Protein AF-A0AA39XQP2-F1 (afdb_monomer)

InterPro domains:
  IPR032477 Glycoside hydrolase 64 [PF16483] (4-164)
  IPR032477 Glycoside hydrolase 64 [PS52006] (1-166)
  IPR037398 Glucan endo-1,3-beta-glucosidase [PTHR38165] (6-166)
  IPR042517 Beta-1,3-glucanase, N-terminal, subdomain 2 [G3DSA:3.30.920.50] (9-116)

pLDDT: mean 94.61, std 7.5, range [45.94, 98.75]

Foldseek 3Di:
DDDPCPCPCFALCVVLLVLLLVVQQVPWQWEDLAPVDIWTWHRDPQWIDTPNDTFHRDTSVCLQQQDDHRSPDPPDPVSVSRSLQVSQCQQQVCSNVDRYTPPQVWPVRGPPDPRHNVQLVVVLVQDPNSADQRGDNQQGTDHVGDGRHPDDDDPDDDDDDDDDDDD

Structure (mmCIF, N/CA/C/O backbone):
data_AF-A0AA39XQP2-F1
#
_entry.id   AF-A0AA39XQP2-F1
#
loop_
_atom_site.group_PDB
_atom_site.id
_atom_site.type_symbol
_atom_site.label_atom_id
_atom_site.label_alt_id
_atom_site.label_comp_id
_atom_site.label_asym_id
_atom_site.label_entity_id
_atom_site.label_seq_id
_atom_site.pdbx_PDB_ins_code
_atom_site.Cartn_x
_atom_site.Cartn_y
_atom_site.Cartn_z
_atom_site.occupancy
_atom_site.B_iso_or_equiv
_atom_site.auth_seq_id
_atom_site.auth_comp_id
_atom_site.auth_asym_id
_atom_site.auth_atom_id
_atom_site.pdbx_PDB_model_num
ATOM 1 N N . MET A 1 1 ? -13.398 13.492 -20.273 1.00 45.94 1 MET A N 1
ATOM 2 C CA . MET A 1 1 ? -13.977 12.221 -20.762 1.00 45.94 1 MET A CA 1
ATOM 3 C C . MET A 1 1 ? -14.996 11.741 -19.740 1.00 45.94 1 MET A C 1
ATOM 5 O O . MET A 1 1 ? -14.652 11.686 -18.567 1.00 45.94 1 MET A O 1
ATOM 9 N N . SER A 1 2 ? -16.238 11.472 -20.149 1.00 56.19 2 SER A N 1
ATOM 10 C CA . SER A 1 2 ? -17.236 10.844 -19.271 1.00 56.19 2 SER A CA 1
ATOM 11 C C . SER A 1 2 ? -16.958 9.341 -19.210 1.00 56.19 2 SER A C 1
ATOM 13 O O . SER A 1 2 ? -16.749 8.725 -20.255 1.00 56.19 2 SER A O 1
ATOM 15 N N . SER A 1 3 ? -16.899 8.759 -18.011 1.00 74.00 3 SER A N 1
ATOM 16 C CA . SER A 1 3 ? -16.741 7.309 -17.844 1.00 74.00 3 SER A CA 1
ATOM 17 C C . SER A 1 3 ? -17.993 6.589 -18.351 1.00 74.00 3 SER A C 1
ATOM 19 O O . SER A 1 3 ? -19.103 6.966 -17.982 1.00 74.00 3 SER A O 1
ATOM 21 N N . LEU A 1 4 ? -17.818 5.543 -19.165 1.00 77.19 4 LEU A N 1
ATOM 22 C CA . LEU A 1 4 ? -18.917 4.714 -19.684 1.00 77.19 4 LEU A CA 1
ATOM 23 C C . LEU A 1 4 ? -19.673 3.977 -18.562 1.00 77.19 4 LEU A C 1
ATOM 25 O O . LEU A 1 4 ? -20.878 3.763 -18.667 1.00 77.19 4 LEU A O 1
ATOM 29 N N . HIS A 1 5 ? -18.987 3.641 -17.462 1.00 82.44 5 HIS A N 1
ATOM 30 C CA . HIS A 1 5 ? -19.563 2.939 -16.311 1.00 82.44 5 HIS A CA 1
ATOM 31 C C . HIS A 1 5 ? -19.025 3.513 -14.989 1.00 82.44 5 HIS A C 1
ATOM 33 O O . HIS A 1 5 ? -18.200 2.884 -14.321 1.00 82.44 5 HIS A O 1
ATOM 39 N N . PRO A 1 6 ? -19.491 4.698 -14.557 1.00 77.94 6 PRO A N 1
ATOM 40 C CA . PRO A 1 6 ? -18.913 5.418 -13.418 1.00 77.94 6 PRO A CA 1
ATOM 41 C C . PRO A 1 6 ? -19.057 4.687 -12.073 1.00 77.94 6 PRO A C 1
ATOM 43 O O . PRO A 1 6 ? -18.389 5.050 -11.110 1.00 77.94 6 PRO A O 1
ATOM 46 N N . LYS A 1 7 ? -19.920 3.666 -11.997 1.00 86.19 7 LYS A N 1
ATOM 47 C CA . LYS A 1 7 ? -20.208 2.901 -10.777 1.00 86.19 7 LYS A CA 1
ATOM 48 C C . LYS A 1 7 ? -19.664 1.470 -10.780 1.00 86.19 7 LYS A C 1
ATOM 50 O O . LYS A 1 7 ? -19.833 0.792 -9.776 1.00 86.19 7 LYS A O 1
ATOM 55 N N . LEU A 1 8 ? -19.013 1.015 -11.859 1.00 87.44 8 LEU A N 1
ATOM 56 C CA . LEU A 1 8 ? -18.611 -0.393 -12.025 1.00 87.44 8 LEU A CA 1
ATOM 57 C C . LEU A 1 8 ? -17.817 -0.941 -10.827 1.00 87.44 8 LEU A C 1
ATOM 59 O O . LEU A 1 8 ? -18.014 -2.083 -10.431 1.00 87.44 8 LEU A O 1
ATOM 63 N N . PHE A 1 9 ? -16.960 -0.109 -10.233 1.00 92.50 9 PHE A N 1
ATOM 64 C CA . PHE A 1 9 ? -16.105 -0.486 -9.108 1.00 92.50 9 PHE A CA 1
ATOM 65 C C . PHE A 1 9 ? -16.441 0.237 -7.801 1.00 92.50 9 PHE A C 1
ATOM 67 O O . PHE A 1 9 ? -15.617 0.228 -6.894 1.00 92.50 9 PHE A O 1
ATOM 74 N N . ALA A 1 10 ? -17.603 0.891 -7.686 1.00 92.88 10 ALA A N 1
ATOM 75 C CA . ALA A 1 10 ? -17.906 1.746 -6.533 1.00 92.88 10 ALA A CA 1
ATOM 76 C C . ALA A 1 10 ? -17.756 1.005 -5.188 1.00 92.88 10 ALA A C 1
ATOM 78 O O . ALA A 1 10 ? -17.115 1.521 -4.273 1.00 92.88 10 ALA A O 1
ATOM 79 N N . GLU A 1 11 ? -18.245 -0.233 -5.124 1.00 95.62 11 GLU A N 1
ATOM 80 C CA . GLU A 1 11 ? -18.318 -1.055 -3.904 1.00 95.62 11 GLU A CA 1
ATOM 81 C C . GLU A 1 11 ? -17.373 -2.274 -3.946 1.00 95.62 11 GLU A C 1
ATOM 83 O O . GLU A 1 11 ? -17.438 -3.168 -3.105 1.00 95.62 11 GLU A O 1
ATOM 88 N N . TYR A 1 12 ? -16.480 -2.337 -4.942 1.00 98.12 12 TYR A N 1
ATOM 89 C CA . TYR A 1 12 ? -15.634 -3.506 -5.209 1.00 98.12 12 TYR A CA 1
ATOM 90 C C . TYR A 1 12 ? -14.773 -3.935 -4.005 1.00 98.12 12 TYR A C 1
ATOM 92 O O . TYR A 1 12 ? -14.627 -5.128 -3.740 1.00 98.12 12 TYR A O 1
ATOM 100 N N . TYR A 1 13 ? -14.230 -2.977 -3.248 1.00 98.56 13 TYR A N 1
ATOM 101 C CA . TYR A 1 13 ? -13.391 -3.237 -2.076 1.00 98.56 13 TYR A CA 1
ATOM 102 C C . TYR A 1 13 ? -14.153 -3.308 -0.746 1.00 98.56 13 TYR A C 1
ATOM 104 O O . TYR A 1 13 ? -13.547 -3.661 0.266 1.00 98.56 13 TYR A O 1
ATOM 112 N N . ASP A 1 14 ? -15.452 -3.009 -0.706 1.00 98.31 14 ASP A N 1
ATOM 113 C CA . ASP A 1 14 ? -16.166 -2.731 0.548 1.00 98.31 14 ASP A CA 1
ATOM 114 C C . ASP A 1 14 ? -16.137 -3.916 1.520 1.00 98.31 14 ASP A C 1
ATOM 116 O O . ASP A 1 14 ? -15.856 -3.755 2.712 1.00 98.31 14 ASP A O 1
ATOM 120 N N . GLN A 1 15 ? -16.356 -5.136 1.019 1.00 98.25 15 GLN A N 1
ATOM 121 C CA . GLN A 1 15 ? -16.277 -6.343 1.846 1.00 98.25 15 GLN A CA 1
ATOM 122 C C . GLN A 1 15 ? -14.861 -6.587 2.384 1.00 98.25 15 GLN A C 1
ATOM 124 O O . GLN A 1 15 ? -14.702 -6.958 3.548 1.00 98.25 15 GLN A O 1
ATOM 129 N N . TYR A 1 16 ? -13.834 -6.361 1.561 1.00 98.75 16 TYR A N 1
ATOM 130 C CA . TYR A 1 16 ? -12.436 -6.510 1.968 1.00 98.75 16 TYR A CA 1
ATOM 131 C C . TYR A 1 16 ? -12.069 -5.485 3.049 1.00 98.75 16 TYR A C 1
ATOM 133 O O . TYR A 1 16 ? -11.558 -5.855 4.104 1.00 98.75 16 TYR A O 1
ATOM 141 N N . VAL A 1 17 ? -12.412 -4.211 2.837 1.00 98.75 17 VAL A N 1
ATOM 142 C CA . VAL A 1 17 ? -12.188 -3.120 3.799 1.00 98.75 17 VAL A CA 1
ATOM 143 C C . VAL A 1 17 ? -12.908 -3.394 5.116 1.00 98.75 17 VAL A C 1
ATOM 145 O O . VAL A 1 17 ? -12.321 -3.226 6.182 1.00 98.75 17 VAL A O 1
ATOM 148 N N . ASN A 1 18 ? -14.154 -3.870 5.079 1.00 98.69 18 ASN A N 1
ATOM 149 C CA . ASN A 1 18 ? -14.886 -4.207 6.298 1.00 98.69 18 ASN A CA 1
ATOM 150 C C . ASN A 1 18 ? -14.200 -5.312 7.109 1.00 98.69 18 ASN A C 1
ATOM 152 O O . ASN A 1 18 ? -14.067 -5.161 8.324 1.00 98.69 18 ASN A O 1
ATOM 156 N N . LYS A 1 19 ? -13.704 -6.369 6.454 1.00 98.69 19 LYS A N 1
ATOM 157 C CA . LYS A 1 19 ? -12.937 -7.432 7.122 1.00 98.69 19 LYS A CA 1
ATOM 158 C C . LYS A 1 19 ? -11.615 -6.915 7.690 1.00 98.69 19 LYS A C 1
ATOM 160 O O . LYS A 1 19 ? -11.280 -7.244 8.821 1.00 98.69 19 LYS A O 1
ATOM 165 N N . VAL A 1 20 ? -10.900 -6.062 6.953 1.00 98.69 20 VAL A N 1
ATOM 166 C CA . VAL A 1 20 ? -9.666 -5.412 7.432 1.00 98.69 20 VAL A CA 1
ATOM 167 C C . VAL A 1 20 ? -9.947 -4.596 8.694 1.00 98.69 20 VAL A C 1
ATOM 169 O O . VAL A 1 20 ? -9.229 -4.713 9.685 1.00 98.69 20 VAL A O 1
ATOM 172 N N . TRP A 1 21 ? -11.033 -3.819 8.701 1.00 98.56 21 TRP A N 1
ATOM 173 C CA . TRP A 1 21 ? -11.430 -3.041 9.874 1.00 98.56 21 TRP A CA 1
ATOM 174 C C . TRP A 1 21 ? -11.837 -3.910 11.062 1.00 98.56 21 TRP A C 1
ATOM 176 O O . TRP A 1 21 ? -11.609 -3.516 12.199 1.00 98.56 21 TRP A O 1
ATOM 186 N N . GLN A 1 22 ? -12.472 -5.059 10.829 1.00 98.50 22 GLN A N 1
ATOM 187 C CA . GLN A 1 22 ? -12.824 -6.011 11.888 1.00 98.50 22 GLN A CA 1
ATOM 188 C C . GLN A 1 22 ? -11.586 -6.703 12.462 1.00 98.50 22 GLN A C 1
ATOM 190 O O . GLN A 1 22 ? -11.464 -6.816 13.679 1.00 98.50 22 GLN A O 1
ATOM 195 N N . LYS A 1 23 ? -10.649 -7.122 11.606 1.00 98.56 23 LYS A N 1
ATOM 196 C CA . LYS A 1 23 ? -9.374 -7.722 12.011 1.00 98.56 23 LYS A CA 1
ATOM 197 C C . LYS A 1 23 ? -8.631 -6.794 12.973 1.00 98.56 23 LYS A C 1
ATOM 199 O O . LYS A 1 23 ? -8.402 -7.146 14.126 1.00 98.56 23 LYS A O 1
ATOM 204 N N . TYR A 1 24 ? -8.395 -5.553 12.552 1.00 98.56 24 TYR A N 1
ATOM 205 C CA . TYR A 1 24 ? -7.598 -4.603 13.331 1.00 98.56 24 TYR A CA 1
ATOM 206 C C . TYR A 1 24 ? -8.335 -3.918 14.494 1.00 98.56 24 TYR A C 1
ATOM 208 O O . TYR A 1 24 ? -7.743 -3.093 15.186 1.00 98.56 24 TYR A O 1
ATOM 216 N N . GLN A 1 25 ? -9.603 -4.263 14.750 1.00 98.06 25 GLN A N 1
ATOM 217 C CA . GLN A 1 25 ? -10.235 -4.003 16.055 1.00 98.06 25 GLN A CA 1
ATOM 218 C C . GLN A 1 25 ? -9.704 -4.953 17.132 1.00 98.06 25 GLN A C 1
ATOM 220 O O . GLN A 1 25 ? -9.622 -4.577 18.295 1.00 98.06 25 GLN A O 1
ATOM 225 N N . ASN A 1 26 ? -9.354 -6.181 16.743 1.00 96.69 26 ASN A N 1
ATOM 226 C CA . ASN A 1 26 ? -9.016 -7.259 17.669 1.00 96.69 26 ASN A CA 1
ATOM 227 C C . ASN A 1 26 ? -7.505 -7.491 17.789 1.00 96.69 26 ASN A C 1
ATOM 229 O O . ASN A 1 26 ? -7.051 -8.054 18.780 1.00 96.69 26 ASN A O 1
ATOM 233 N N . GLU A 1 27 ? -6.717 -7.044 16.811 1.00 97.19 27 GLU A N 1
ATOM 234 C CA . GLU A 1 27 ? -5.260 -7.179 16.827 1.00 97.19 27 GLU A CA 1
ATOM 235 C C . GLU A 1 27 ? -4.549 -5.945 16.243 1.00 97.19 27 GLU A C 1
ATOM 237 O O . GLU A 1 27 ? -5.148 -5.195 15.469 1.00 97.19 27 GLU A O 1
ATOM 242 N N . PRO A 1 28 ? -3.284 -5.680 16.622 1.00 97.94 28 PRO A N 1
ATOM 243 C CA . PRO A 1 28 ? -2.511 -4.582 16.049 1.00 97.94 28 PRO A CA 1
ATOM 244 C C . PRO A 1 28 ? -2.129 -4.823 14.586 1.00 97.94 28 PRO A C 1
ATOM 246 O O . PRO A 1 28 ? -1.655 -5.896 14.227 1.00 97.94 28 PRO A O 1
ATOM 249 N N . LEU A 1 29 ? -2.189 -3.763 13.783 1.00 98.75 29 LEU A N 1
ATOM 250 C CA . LEU A 1 29 ? -1.424 -3.626 12.544 1.00 98.75 29 LEU A CA 1
ATOM 251 C C . LEU A 1 29 ? -0.038 -3.054 12.866 1.00 98.75 29 LEU A C 1
ATOM 253 O O . LEU A 1 29 ? 0.070 -1.963 13.422 1.00 98.75 29 LEU A O 1
ATOM 257 N N . LEU A 1 30 ? 1.032 -3.746 12.498 1.00 98.62 30 LEU A N 1
ATOM 258 C CA . LEU A 1 30 ? 2.393 -3.225 12.568 1.00 98.62 30 LEU A CA 1
ATOM 259 C C . LEU A 1 30 ? 2.693 -2.413 11.307 1.00 98.62 30 LEU A C 1
ATOM 261 O O . LEU A 1 30 ? 2.621 -2.920 10.193 1.00 98.62 30 LEU A O 1
ATOM 265 N N . VAL A 1 31 ? 3.025 -1.138 11.479 1.00 98.56 31 VAL A N 1
ATOM 266 C CA . VAL A 1 31 ? 3.335 -0.214 10.384 1.00 98.56 31 VAL A CA 1
ATOM 267 C C . VAL A 1 31 ? 4.811 0.135 10.458 1.00 98.56 31 VAL A C 1
ATOM 269 O O . VAL A 1 31 ? 5.235 0.965 11.268 1.00 98.56 31 VAL A O 1
ATOM 272 N N . LYS A 1 32 ? 5.609 -0.536 9.634 1.00 98.00 32 LYS A N 1
ATOM 273 C CA . LYS A 1 32 ? 7.062 -0.412 9.617 1.00 98.00 32 LYS A CA 1
ATOM 274 C C . LYS A 1 32 ? 7.477 0.704 8.668 1.00 98.00 32 LYS A C 1
ATOM 276 O O . LYS A 1 32 ? 7.551 0.518 7.459 1.00 98.00 32 LYS A O 1
ATOM 281 N N . ILE A 1 33 ? 7.730 1.878 9.240 1.00 96.12 33 ILE A N 1
ATOM 282 C CA . ILE A 1 33 ? 8.072 3.093 8.492 1.00 96.12 33 ILE A CA 1
ATOM 283 C C . ILE A 1 33 ? 9.491 3.002 7.923 1.00 96.12 33 ILE A C 1
ATOM 285 O O . ILE A 1 33 ? 9.743 3.394 6.789 1.00 96.12 33 ILE A O 1
ATOM 289 N N . ASN A 1 34 ? 10.433 2.511 8.728 1.00 94.38 34 ASN A N 1
ATOM 290 C CA . ASN A 1 34 ? 11.848 2.378 8.381 1.00 94.38 34 ASN A CA 1
ATOM 291 C C . ASN A 1 34 ? 12.505 1.307 9.292 1.00 94.38 34 ASN A C 1
ATOM 293 O O . ASN A 1 34 ? 11.826 0.786 10.184 1.00 94.38 34 ASN A O 1
ATOM 297 N N . PRO A 1 35 ? 13.800 0.960 9.119 1.00 94.62 35 PRO A N 1
ATOM 298 C CA . PRO A 1 35 ? 14.459 -0.072 9.931 1.00 94.62 35 PRO A CA 1
ATOM 299 C C . PRO A 1 35 ? 14.386 0.144 11.451 1.00 94.62 35 PRO A C 1
ATOM 301 O O . PRO A 1 35 ? 14.382 -0.830 12.199 1.00 94.62 35 PRO A O 1
ATOM 304 N N . SER A 1 36 ? 14.305 1.397 11.900 1.00 95.81 36 SER A N 1
ATOM 305 C CA . SER A 1 36 ? 14.348 1.786 13.314 1.00 95.81 36 SER A CA 1
ATOM 306 C C . SER A 1 36 ? 12.985 2.202 13.873 1.00 95.81 36 SER A C 1
ATOM 308 O O . SER A 1 36 ? 12.870 2.491 15.062 1.00 95.81 36 SER A O 1
ATOM 310 N N . THR A 1 37 ? 11.943 2.282 13.043 1.00 96.69 37 THR A N 1
ATOM 311 C CA . THR A 1 37 ? 10.636 2.819 13.441 1.00 96.69 37 THR A CA 1
ATOM 312 C C . THR A 1 37 ? 9.512 1.904 12.984 1.00 96.69 37 THR A C 1
ATOM 314 O O . THR A 1 37 ? 9.242 1.758 11.792 1.00 96.69 37 THR A O 1
ATOM 317 N N . THR A 1 38 ? 8.811 1.334 13.962 1.00 98.19 38 THR A N 1
ATOM 318 C CA . THR A 1 38 ? 7.558 0.600 13.769 1.00 98.19 38 THR A CA 1
ATOM 319 C C . THR A 1 38 ? 6.483 1.221 14.648 1.00 98.19 38 THR A C 1
ATOM 321 O O . THR A 1 38 ? 6.692 1.436 15.840 1.00 98.19 38 THR A O 1
ATOM 324 N N . LEU A 1 39 ? 5.330 1.508 14.056 1.00 98.38 39 LEU A N 1
ATOM 325 C CA . LEU A 1 39 ? 4.149 2.013 14.743 1.00 98.38 39 LEU A CA 1
ATOM 326 C C . LEU A 1 39 ? 3.129 0.886 14.880 1.00 98.38 39 LEU A C 1
ATOM 328 O O . LEU A 1 39 ? 3.108 -0.041 14.073 1.00 98.38 39 LEU A O 1
ATOM 332 N N . LYS A 1 40 ? 2.252 0.989 15.876 1.00 98.38 40 LYS A N 1
ATOM 333 C CA . LYS A 1 40 ? 1.094 0.103 16.006 1.00 98.38 40 LYS A CA 1
ATOM 334 C C . LYS A 1 40 ? -0.166 0.832 15.566 1.00 98.38 40 LYS A C 1
ATOM 336 O O . LYS A 1 40 ? -0.357 2.005 15.892 1.00 98.38 40 LYS A O 1
ATOM 341 N N . GLY A 1 41 ? -0.994 0.119 14.819 1.00 98.31 41 GLY A N 1
ATOM 342 C CA . GLY A 1 41 ? -2.287 0.542 14.327 1.00 98.31 41 GLY A CA 1
ATOM 343 C C . GLY A 1 41 ? -3.406 -0.267 14.958 1.00 98.31 41 GLY A C 1
ATOM 344 O O . GLY A 1 41 ? -3.298 -1.485 15.033 1.00 98.31 41 GLY A O 1
ATOM 345 N N . HIS A 1 42 ? -4.483 0.391 15.368 1.00 98.38 42 HIS A N 1
ATOM 346 C CA . HIS A 1 42 ? -5.687 -0.275 15.864 1.00 98.38 42 HIS A CA 1
ATOM 347 C C . HIS A 1 42 ? -6.930 0.456 15.382 1.00 98.38 42 HIS A C 1
ATOM 349 O O . HIS A 1 42 ? -6.930 1.681 15.258 1.00 98.38 42 HIS A O 1
ATOM 355 N N . VAL A 1 43 ? -7.997 -0.286 15.121 1.00 98.69 43 VAL A N 1
ATOM 356 C CA . VAL A 1 43 ? -9.301 0.294 14.822 1.00 98.69 43 VAL A CA 1
ATOM 357 C C . VAL A 1 43 ? -10.062 0.496 16.123 1.00 98.69 43 VAL A C 1
ATOM 359 O O . VAL A 1 43 ? -10.349 -0.453 16.841 1.00 98.69 43 VAL A O 1
ATOM 362 N N . GLU A 1 44 ? -10.434 1.741 16.394 1.00 97.94 44 GLU A N 1
ATOM 363 C CA . GLU A 1 44 ? -11.225 2.133 17.558 1.00 97.94 44 GLU A CA 1
ATOM 364 C C . GLU A 1 44 ? -12.304 3.118 17.105 1.00 97.94 44 GLU A C 1
ATOM 366 O O . GLU A 1 44 ? -12.024 4.034 16.332 1.00 97.94 44 GLU A O 1
ATOM 371 N N . ASN A 1 45 ? -13.548 2.934 17.559 1.00 96.62 45 ASN A N 1
ATOM 372 C CA . ASN A 1 45 ? -14.686 3.786 17.183 1.00 96.62 45 ASN A CA 1
ATOM 373 C C . ASN A 1 45 ? -14.836 3.967 15.656 1.00 96.62 45 ASN A C 1
ATOM 375 O O . ASN A 1 45 ? -15.168 5.042 15.164 1.00 96.62 45 ASN A O 1
ATOM 379 N N . GLY A 1 46 ? -14.552 2.907 14.889 1.00 96.56 46 GLY A N 1
ATOM 380 C CA . GLY A 1 46 ? -14.685 2.890 13.429 1.00 96.56 46 GLY A CA 1
ATOM 381 C C . GLY A 1 46 ? -13.536 3.538 12.644 1.00 96.56 46 GLY A C 1
ATOM 382 O O . GLY A 1 46 ? -13.559 3.486 11.413 1.00 96.56 46 GLY A O 1
ATOM 383 N N . VAL A 1 47 ? -12.512 4.084 13.308 1.00 98.25 47 VAL A N 1
ATOM 384 C CA . VAL A 1 47 ? -11.337 4.694 12.660 1.00 98.25 47 VAL A CA 1
ATOM 385 C C . VAL A 1 47 ? -10.061 3.923 12.982 1.00 98.25 47 VAL A C 1
ATOM 387 O O . VAL A 1 47 ? -9.866 3.476 14.107 1.00 98.25 47 VAL A O 1
ATOM 390 N N . LEU A 1 48 ? -9.180 3.771 11.994 1.00 98.69 48 LEU A N 1
ATOM 391 C CA . LEU A 1 48 ? -7.851 3.194 12.181 1.00 98.69 48 LEU A CA 1
ATOM 392 C C . LEU A 1 48 ? -6.914 4.278 12.727 1.00 98.69 48 LEU A C 1
ATOM 394 O O . LEU A 1 48 ? -6.693 5.294 12.068 1.00 98.69 48 LEU A O 1
ATOM 398 N N . LYS A 1 49 ? -6.375 4.074 13.928 1.00 98.56 49 LYS A N 1
ATOM 399 C CA . LYS A 1 49 ? -5.445 4.985 14.603 1.00 98.56 49 LYS A CA 1
ATOM 400 C C . LYS A 1 49 ? -4.029 4.437 14.514 1.00 98.56 49 LYS A C 1
ATOM 402 O O . LYS A 1 49 ? -3.807 3.313 14.951 1.00 98.56 49 LYS A O 1
ATOM 407 N N . ILE A 1 50 ? -3.081 5.207 13.978 1.00 98.38 50 ILE A N 1
ATOM 408 C CA . ILE A 1 50 ? -1.671 4.804 13.825 1.00 98.38 50 ILE A CA 1
ATOM 409 C C . ILE A 1 50 ? -0.777 5.978 14.217 1.00 98.38 50 ILE A C 1
ATOM 411 O O . ILE A 1 50 ? -0.788 7.009 13.554 1.00 98.38 50 ILE A O 1
ATOM 415 N N . GLY A 1 51 ? 0.026 5.827 15.274 1.00 94.94 51 GLY A N 1
ATOM 416 C CA . GLY A 1 51 ? 1.041 6.824 15.647 1.00 94.94 51 GLY A CA 1
ATOM 417 C C . GLY A 1 51 ? 0.506 8.256 15.809 1.00 94.94 51 GLY A C 1
ATOM 418 O O . GLY A 1 51 ? 1.159 9.189 15.359 1.00 94.94 51 GLY A O 1
ATOM 419 N N . GLY A 1 52 ? -0.687 8.416 16.394 1.00 94.81 52 GLY A N 1
ATOM 420 C CA . GLY A 1 52 ? -1.358 9.712 16.583 1.00 94.81 52 GLY A CA 1
ATOM 421 C C . GLY A 1 52 ? -2.228 10.174 15.406 1.00 94.81 52 GLY A C 1
ATOM 422 O O . GLY A 1 52 ? -3.058 11.060 15.580 1.00 94.81 52 GLY A O 1
ATOM 423 N N . GLU A 1 53 ? -2.107 9.540 14.239 1.00 97.44 53 GLU A N 1
ATOM 424 C CA . GLU A 1 53 ? -2.917 9.823 13.053 1.00 97.44 53 GLU A CA 1
ATOM 425 C C . GLU A 1 53 ? -4.187 8.972 13.013 1.00 97.44 53 GLU A C 1
ATOM 427 O O . GLU A 1 53 ? -4.229 7.866 13.558 1.00 97.44 53 GLU A O 1
ATOM 432 N N . THR A 1 54 ? -5.215 9.463 12.315 1.00 97.38 54 THR A N 1
ATOM 433 C CA . THR A 1 54 ? -6.475 8.734 12.114 1.00 97.38 54 THR A CA 1
ATOM 434 C C . THR A 1 54 ? -6.805 8.552 10.634 1.00 97.38 54 THR A C 1
ATOM 436 O O . THR A 1 54 ? -6.579 9.433 9.799 1.00 97.38 54 THR A O 1
ATOM 439 N N . PHE A 1 55 ? -7.351 7.385 10.304 1.00 98.31 55 PHE A N 1
ATOM 440 C CA . PHE A 1 55 ? -7.743 7.000 8.955 1.00 98.31 55 PHE A CA 1
ATOM 441 C C . PHE A 1 55 ? -9.162 6.429 8.994 1.00 98.31 55 PHE A C 1
ATOM 443 O O . PHE A 1 55 ? -9.432 5.422 9.653 1.00 98.31 55 PHE A O 1
ATOM 450 N N . GLY A 1 56 ? -10.087 7.087 8.294 1.00 98.25 56 GLY A N 1
ATOM 451 C CA . GLY A 1 56 ? -11.420 6.537 8.046 1.00 98.25 56 GLY A CA 1
ATOM 452 C C . GLY A 1 56 ? -11.370 5.319 7.117 1.00 98.25 56 GLY A C 1
ATOM 453 O O . GLY A 1 56 ? -10.358 5.078 6.455 1.00 98.25 56 GLY A O 1
ATOM 454 N N . LYS A 1 57 ? -12.472 4.564 7.042 1.00 98.12 57 LYS A N 1
ATOM 455 C CA . LYS A 1 57 ? -12.625 3.482 6.056 1.00 98.12 57 LYS A CA 1
ATOM 456 C C . LYS A 1 57 ? -12.496 4.040 4.630 1.00 98.12 57 LYS A C 1
ATOM 458 O O . LYS A 1 57 ? -13.272 4.931 4.283 1.00 98.12 57 LYS A O 1
ATOM 463 N N . PRO A 1 58 ? -11.558 3.552 3.800 1.00 98.38 58 PRO A N 1
ATOM 464 C CA . PRO A 1 58 ? -11.472 3.956 2.409 1.00 98.38 58 PRO A CA 1
ATOM 465 C C . PRO A 1 58 ? -12.584 3.290 1.596 1.00 98.38 58 PRO A C 1
ATOM 467 O O . PRO A 1 58 ? -12.895 2.117 1.788 1.00 98.38 58 PRO A O 1
ATOM 470 N N . SER A 1 59 ? -13.145 4.035 0.650 1.00 97.94 59 SER A N 1
ATOM 471 C CA . SER A 1 59 ? -13.943 3.474 -0.443 1.00 97.94 59 SER A CA 1
ATOM 472 C C . SER A 1 59 ? -13.043 2.849 -1.513 1.00 97.94 59 SER A C 1
ATOM 474 O O . SER A 1 59 ? -11.846 3.149 -1.584 1.00 97.94 59 SER A O 1
ATOM 476 N N . SER A 1 60 ? -13.631 2.068 -2.423 1.00 97.88 60 SER A N 1
ATOM 477 C CA . SER A 1 60 ? -12.930 1.563 -3.614 1.00 97.88 60 SER A CA 1
ATOM 478 C C . SER A 1 60 ? -12.252 2.685 -4.408 1.00 97.88 60 SER A C 1
ATOM 480 O O . SER A 1 60 ? -11.107 2.543 -4.828 1.00 97.88 60 SER A O 1
ATOM 482 N N . LYS A 1 61 ? -12.913 3.845 -4.545 1.00 96.50 61 LYS A N 1
ATOM 483 C CA . LYS A 1 61 ? -12.333 5.021 -5.209 1.00 96.50 61 LYS A CA 1
ATOM 484 C C . LYS A 1 61 ? -11.059 5.499 -4.509 1.00 96.50 61 LYS A C 1
ATOM 486 O O . LYS A 1 61 ? -10.076 5.767 -5.191 1.00 96.50 61 LYS A O 1
ATOM 491 N N . ASN A 1 62 ? -11.064 5.588 -3.177 1.00 97.94 62 ASN A N 1
ATOM 492 C CA . ASN A 1 62 ? -9.883 6.027 -2.427 1.00 97.94 62 ASN A CA 1
ATOM 493 C C . ASN A 1 62 ? -8.718 5.037 -2.593 1.00 97.94 62 ASN A C 1
ATOM 495 O O . ASN A 1 62 ? -7.569 5.452 -2.702 1.00 97.94 62 ASN A O 1
ATOM 499 N N . ILE A 1 63 ? -9.001 3.730 -2.637 1.00 98.38 63 ILE A N 1
ATOM 500 C CA . ILE A 1 63 ? -7.969 2.699 -2.841 1.00 98.38 63 ILE A CA 1
ATOM 501 C C . ILE A 1 63 ? -7.355 2.790 -4.239 1.00 98.38 63 ILE A C 1
ATOM 503 O O . ILE A 1 63 ? -6.143 2.632 -4.368 1.00 98.38 63 ILE A O 1
ATOM 507 N N . PHE A 1 64 ? -8.152 3.061 -5.272 1.00 97.00 64 PHE A N 1
ATOM 508 C CA . PHE A 1 64 ? -7.625 3.192 -6.630 1.00 97.00 64 PHE A CA 1
ATOM 509 C C . PHE A 1 64 ? -6.911 4.525 -6.883 1.00 97.00 64 PHE A C 1
ATOM 511 O O . PHE A 1 64 ? -5.925 4.539 -7.610 1.00 97.00 64 PHE A O 1
ATOM 518 N N . ASP A 1 65 ? -7.387 5.640 -6.317 1.00 95.44 65 ASP A N 1
ATOM 519 C CA . ASP A 1 65 ? -6.788 6.959 -6.579 1.00 95.44 65 ASP A CA 1
ATOM 520 C C . ASP A 1 65 ? -5.661 7.360 -5.621 1.00 95.44 65 ASP A C 1
ATOM 522 O O . ASP A 1 65 ? -4.887 8.257 -5.946 1.00 95.44 65 ASP A O 1
ATOM 526 N N . ASN A 1 66 ? -5.577 6.717 -4.452 1.00 97.25 66 ASN A N 1
ATOM 527 C CA . ASN A 1 66 ? -4.569 6.939 -3.413 1.00 97.25 66 ASN A CA 1
ATOM 528 C C . ASN A 1 66 ? -4.376 8.396 -2.963 1.00 97.25 66 ASN A C 1
ATOM 530 O O . ASN A 1 66 ? -3.339 8.728 -2.399 1.00 97.25 66 ASN A O 1
ATOM 534 N N . ASN A 1 67 ? -5.366 9.265 -3.173 1.00 95.50 67 ASN A N 1
ATOM 535 C CA . ASN A 1 67 ? -5.213 10.701 -2.917 1.00 95.50 67 ASN A CA 1
ATOM 536 C C . ASN A 1 67 ? -6.472 11.355 -2.327 1.00 95.50 67 ASN A C 1
ATOM 538 O O . ASN A 1 67 ? -6.473 12.537 -1.985 1.00 95.50 67 ASN A O 1
ATOM 542 N N . THR A 1 68 ? -7.574 10.614 -2.202 1.00 95.75 68 THR A N 1
ATOM 543 C CA . THR A 1 68 ? -8.820 11.142 -1.632 1.00 95.75 68 THR A CA 1
ATOM 544 C C . THR A 1 68 ? -9.242 10.416 -0.357 1.00 95.75 68 THR A C 1
ATOM 546 O O . THR A 1 68 ? -8.739 9.343 -0.015 1.00 95.75 68 THR A O 1
ATOM 549 N N . GLY A 1 69 ? -10.182 11.019 0.376 1.00 96.38 69 GLY A N 1
ATOM 550 C CA . GLY A 1 69 ? -10.710 10.456 1.617 1.00 96.38 69 GLY A CA 1
ATOM 551 C C . GLY A 1 69 ? -9.601 10.267 2.661 1.00 96.38 69 GLY A C 1
ATOM 552 O O . GLY A 1 69 ? -8.854 11.212 2.922 1.00 96.38 69 GLY A O 1
ATOM 553 N N . PRO A 1 70 ? -9.445 9.069 3.256 1.00 97.12 70 PRO A N 1
ATOM 554 C CA . PRO A 1 70 ? -8.433 8.838 4.284 1.00 97.12 70 PRO A CA 1
ATOM 555 C C . PRO A 1 70 ? -6.992 8.912 3.759 1.00 97.12 70 PRO A C 1
ATOM 557 O O . PRO A 1 70 ? -6.074 8.954 4.569 1.00 97.12 70 PRO A O 1
ATOM 560 N N . PHE A 1 71 ? -6.767 8.959 2.445 1.00 97.44 71 PHE A N 1
ATOM 561 C CA . PHE A 1 71 ? -5.425 9.066 1.860 1.00 97.44 71 PHE A CA 1
ATOM 562 C C . PHE A 1 71 ? -5.082 10.475 1.378 1.00 97.44 71 PHE A C 1
ATOM 564 O O . PHE A 1 71 ? -4.019 10.692 0.809 1.00 97.44 71 PHE A O 1
ATOM 571 N N . GLN A 1 72 ? -5.950 11.454 1.634 1.00 94.75 72 GLN A N 1
ATOM 572 C CA . GLN A 1 72 ? -5.636 12.839 1.326 1.00 94.75 72 GLN A CA 1
ATOM 573 C C . GLN A 1 72 ? -4.473 13.339 2.195 1.00 94.75 72 GLN A C 1
ATOM 575 O O . GLN A 1 72 ? -4.442 13.137 3.418 1.00 94.75 72 GLN A O 1
ATOM 580 N N . ASN A 1 73 ? -3.530 14.027 1.553 1.00 88.94 73 ASN A N 1
ATOM 581 C CA . ASN A 1 73 ? -2.448 14.716 2.237 1.00 88.94 73 ASN A CA 1
ATOM 582 C C . ASN A 1 73 ? -3.002 15.900 3.047 1.00 88.94 73 ASN A C 1
ATOM 584 O O . ASN A 1 73 ? -3.614 16.812 2.495 1.00 88.94 73 ASN A O 1
ATOM 588 N N . GLN A 1 74 ? -2.765 15.878 4.358 1.00 89.06 74 GLN A N 1
ATOM 589 C CA . GLN A 1 74 ? -3.169 16.926 5.302 1.00 89.06 74 GLN A CA 1
ATOM 590 C C . GLN A 1 74 ? -1.960 17.646 5.934 1.00 89.06 74 GLN A C 1
ATOM 592 O O . GLN A 1 74 ? -2.121 18.401 6.885 1.00 89.06 74 GLN A O 1
ATOM 597 N N . GLY A 1 75 ? -0.744 17.412 5.427 1.00 85.94 75 GLY A N 1
ATOM 598 C CA . GLY A 1 75 ? 0.477 18.119 5.831 1.00 85.94 75 GLY A CA 1
ATOM 599 C C . GLY A 1 75 ? 1.242 17.532 7.023 1.00 85.94 75 GLY A C 1
ATOM 600 O O . GLY A 1 75 ? 2.341 18.000 7.306 1.00 85.94 75 GLY A O 1
ATOM 601 N N . SER A 1 76 ? 0.729 16.501 7.705 1.00 94.88 76 SER A N 1
ATOM 602 C CA . SER A 1 76 ? 1.469 15.810 8.777 1.00 94.88 76 SER A CA 1
ATOM 603 C C . SER A 1 76 ? 2.575 14.905 8.201 1.00 94.88 76 SER A C 1
ATOM 605 O O . SER A 1 76 ? 2.259 14.004 7.415 1.00 94.88 76 SER A O 1
ATOM 607 N N . PRO A 1 77 ? 3.856 15.067 8.601 1.00 95.25 77 PRO A N 1
ATOM 608 C CA . PRO A 1 77 ? 4.944 14.191 8.152 1.00 95.25 77 PRO A CA 1
ATOM 609 C C . PRO A 1 77 ? 4.712 12.717 8.503 1.00 95.25 77 PRO A C 1
ATOM 611 O O . PRO A 1 77 ? 4.981 11.830 7.697 1.00 95.25 77 PRO A O 1
ATOM 614 N N . GLN A 1 78 ? 4.150 12.461 9.686 1.00 95.81 7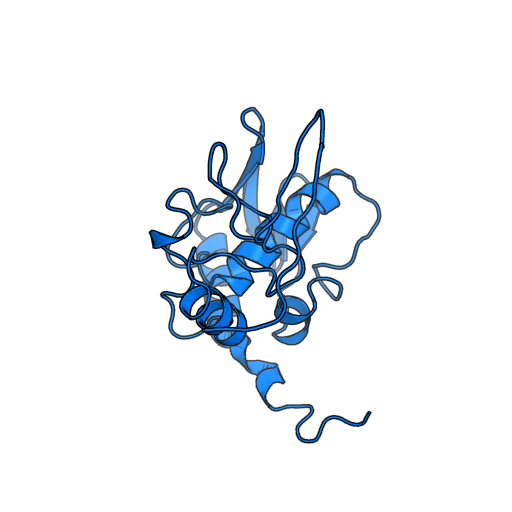8 GLN A N 1
ATOM 615 C CA . GLN A 1 78 ? 3.791 11.122 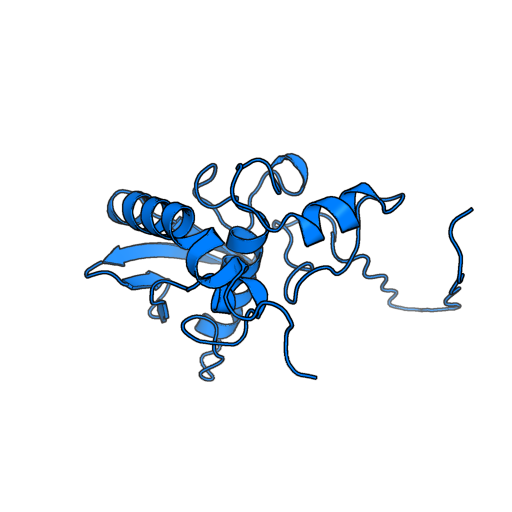10.149 1.00 95.81 78 GLN A CA 1
ATOM 616 C C . GLN A 1 78 ? 2.741 10.497 9.225 1.00 95.81 78 GLN A C 1
ATOM 618 O O . GLN A 1 78 ? 2.891 9.368 8.759 1.00 95.81 78 GLN A O 1
ATOM 623 N N . ARG A 1 79 ? 1.691 11.261 8.906 1.00 96.50 79 ARG A N 1
ATOM 624 C CA . ARG A 1 79 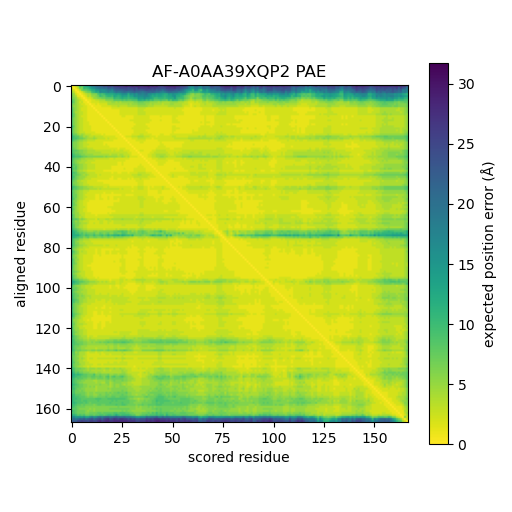? 0.636 10.832 7.987 1.00 96.50 79 ARG A CA 1
ATOM 625 C C . ARG A 1 79 ? 1.191 10.521 6.601 1.00 96.50 79 ARG A C 1
ATOM 627 O O . ARG A 1 79 ? 0.842 9.496 6.020 1.00 96.50 79 ARG A O 1
ATOM 634 N N . LEU A 1 80 ? 2.074 11.382 6.101 1.00 96.06 80 LEU A N 1
ATOM 635 C CA . LEU A 1 80 ? 2.737 11.228 4.807 1.00 96.06 80 LEU A CA 1
ATOM 636 C C . LEU A 1 80 ? 3.636 9.990 4.736 1.00 96.06 80 LEU A C 1
ATOM 638 O O . LEU A 1 80 ? 3.761 9.407 3.665 1.00 96.06 80 LEU A O 1
ATOM 642 N N . ALA A 1 81 ? 4.201 9.551 5.860 1.00 97.00 81 ALA A N 1
ATOM 643 C CA . ALA A 1 81 ? 4.947 8.299 5.935 1.00 97.00 81 ALA A CA 1
ATOM 644 C C . ALA A 1 81 ? 4.037 7.053 5.979 1.00 97.00 81 ALA A C 1
ATOM 646 O O . ALA A 1 81 ? 4.437 5.983 5.529 1.00 97.00 81 ALA A O 1
ATOM 647 N N . ILE A 1 82 ? 2.811 7.171 6.505 1.00 98.19 82 ILE A N 1
ATOM 648 C CA . ILE A 1 82 ? 1.867 6.048 6.658 1.00 98.19 82 ILE A CA 1
ATOM 649 C C . ILE A 1 82 ? 1.027 5.814 5.392 1.00 98.19 82 ILE A C 1
ATOM 651 O O . ILE A 1 82 ? 0.771 4.662 5.036 1.00 98.19 82 ILE A O 1
ATOM 655 N N . ILE A 1 83 ? 0.582 6.882 4.713 1.00 98.12 83 ILE A N 1
ATOM 656 C CA . ILE A 1 83 ? -0.321 6.797 3.547 1.00 98.12 83 ILE A CA 1
ATOM 657 C C . ILE A 1 83 ? 0.193 5.826 2.469 1.00 98.12 83 ILE A C 1
ATOM 659 O O . ILE A 1 83 ? -0.588 4.950 2.082 1.00 98.12 83 ILE A O 1
ATOM 663 N N . PRO A 1 84 ? 1.463 5.905 2.014 1.00 98.12 84 PRO A N 1
ATOM 664 C CA . PRO A 1 84 ? 1.974 5.005 0.981 1.00 98.12 84 PRO A CA 1
ATOM 665 C C . PRO A 1 84 ? 1.853 3.532 1.380 1.00 98.12 84 PRO A C 1
ATOM 667 O O . PRO A 1 84 ? 1.421 2.698 0.586 1.00 98.12 84 PRO A O 1
ATOM 670 N N . LEU A 1 85 ? 2.157 3.221 2.645 1.00 98.50 85 LEU A N 1
ATOM 671 C CA . LEU A 1 85 ? 2.144 1.860 3.179 1.00 98.50 85 LEU A CA 1
ATOM 672 C C . LEU A 1 85 ? 0.735 1.264 3.175 1.00 98.50 85 LEU A C 1
ATOM 674 O O . LEU A 1 85 ? 0.542 0.131 2.732 1.00 98.50 85 LEU A O 1
ATOM 678 N N . LEU A 1 86 ? -0.259 2.035 3.630 1.00 98.62 86 LEU A N 1
ATOM 679 C CA . LEU A 1 86 ? -1.660 1.614 3.601 1.00 98.62 86 LEU A CA 1
ATOM 680 C C . LEU A 1 86 ? -2.153 1.445 2.162 1.00 98.62 86 LEU A C 1
ATOM 682 O O . LEU A 1 86 ? -2.761 0.425 1.839 1.00 98.62 86 LEU A O 1
ATOM 686 N N . CYS A 1 87 ? -1.869 2.414 1.289 1.00 98.62 87 CYS A N 1
ATOM 687 C CA . CYS A 1 87 ? -2.290 2.375 -0.110 1.00 98.62 87 CYS A CA 1
ATOM 688 C C . CYS A 1 87 ? -1.737 1.149 -0.845 1.00 98.62 87 CYS A C 1
ATOM 690 O O . CYS A 1 87 ? -2.496 0.451 -1.524 1.00 98.62 87 CYS A O 1
ATOM 692 N N . ALA A 1 88 ? -0.448 0.847 -0.669 1.00 98.62 88 ALA A N 1
ATOM 693 C CA . ALA A 1 88 ? 0.176 -0.337 -1.247 1.00 98.62 88 ALA A CA 1
ATOM 694 C C . ALA A 1 88 ? -0.441 -1.631 -0.701 1.00 98.62 88 ALA A C 1
ATOM 696 O O . ALA A 1 88 ? -0.757 -2.534 -1.474 1.00 98.62 88 ALA A O 1
ATOM 697 N N . ALA A 1 89 ? -0.686 -1.713 0.608 1.00 98.69 89 ALA A N 1
ATOM 698 C CA . ALA A 1 89 ? -1.264 -2.902 1.228 1.00 98.69 89 ALA A CA 1
ATOM 699 C C . ALA A 1 89 ? -2.728 -3.163 0.812 1.00 98.69 89 ALA A C 1
ATOM 701 O O . ALA A 1 89 ? -3.131 -4.321 0.667 1.00 98.69 89 ALA A O 1
ATOM 702 N N . PHE A 1 90 ? -3.528 -2.115 0.567 1.00 98.75 90 PHE A N 1
ATOM 703 C CA . PHE A 1 90 ? -4.872 -2.263 -0.011 1.00 98.75 90 PHE A CA 1
ATOM 704 C C . PHE A 1 90 ? -4.825 -2.703 -1.475 1.00 98.75 90 PHE A C 1
ATOM 706 O O . PHE A 1 90 ? -5.515 -3.655 -1.844 1.00 98.75 90 PHE A O 1
ATOM 713 N N . ASN A 1 91 ? -4.001 -2.050 -2.301 1.00 98.75 91 ASN A N 1
ATOM 714 C CA . ASN A 1 91 ? -3.877 -2.396 -3.719 1.00 98.75 91 ASN A CA 1
ATOM 715 C C . ASN A 1 91 ? -3.397 -3.840 -3.910 1.00 98.75 91 ASN A C 1
ATOM 717 O O . ASN A 1 91 ? -3.972 -4.579 -4.708 1.00 98.75 91 ASN A O 1
ATOM 721 N N . ARG A 1 92 ? -2.411 -4.264 -3.112 1.00 98.69 92 ARG A N 1
ATOM 722 C CA . ARG A 1 92 ? -1.830 -5.618 -3.130 1.00 98.69 92 ARG A CA 1
ATOM 723 C C . ARG A 1 92 ? -2.617 -6.643 -2.319 1.00 98.69 92 ARG A C 1
ATOM 725 O O . ARG A 1 92 ? -2.236 -7.810 -2.299 1.00 98.69 92 ARG A O 1
ATOM 732 N N . SER A 1 93 ? -3.704 -6.22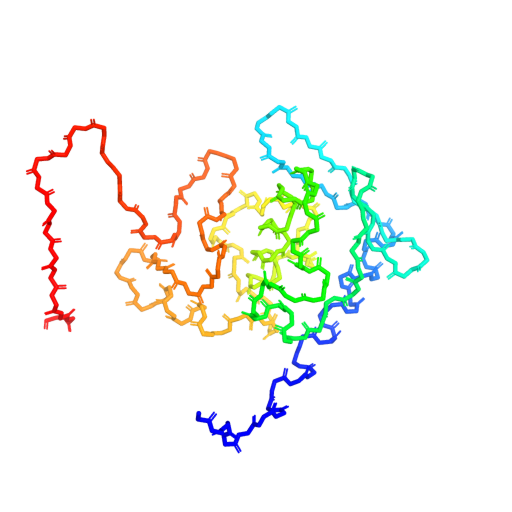0 -1.670 1.00 98.62 93 SER A N 1
ATOM 733 C CA . SER A 1 93 ? -4.602 -7.044 -0.855 1.00 98.62 93 SER A CA 1
ATOM 734 C C . SER A 1 93 ? -3.892 -7.929 0.184 1.00 98.62 93 SER A C 1
ATOM 736 O O . SER A 1 93 ? -4.171 -9.123 0.267 1.00 98.62 93 SER A O 1
ATOM 738 N N . THR A 1 94 ? -2.967 -7.356 0.959 1.00 98.62 94 THR A N 1
ATOM 739 C CA . THR A 1 94 ? -2.145 -8.104 1.937 1.00 98.62 94 THR A CA 1
ATOM 740 C C . THR A 1 94 ? -2.626 -7.982 3.386 1.00 98.62 94 THR A C 1
ATOM 742 O O . THR A 1 94 ? -2.300 -8.810 4.230 1.00 98.62 94 THR A O 1
ATOM 745 N N . LEU A 1 95 ? -3.445 -6.972 3.690 1.00 98.50 95 LEU A N 1
ATOM 746 C CA . LEU A 1 95 ? -3.898 -6.643 5.051 1.00 98.50 95 LEU A CA 1
ATOM 747 C C . LEU A 1 95 ? -4.695 -7.750 5.764 1.00 98.50 95 LEU A C 1
ATOM 749 O O . LEU A 1 95 ? -4.746 -7.741 6.994 1.00 98.50 95 LEU A O 1
ATOM 753 N N . LEU A 1 96 ? -5.344 -8.671 5.044 1.00 98.06 96 LEU A N 1
ATOM 754 C CA . LEU A 1 96 ? -6.029 -9.810 5.674 1.00 98.06 96 LEU A CA 1
ATOM 755 C C . LEU A 1 96 ? -5.097 -10.990 5.948 1.00 98.06 96 LEU A C 1
ATOM 757 O O . LEU A 1 96 ? -5.269 -11.645 6.972 1.00 98.06 96 LEU A O 1
ATOM 761 N N . GLU A 1 97 ? -4.080 -11.194 5.117 1.00 93.88 97 GLU A N 1
ATOM 762 C CA . GLU A 1 97 ? -3.159 -12.331 5.223 1.00 93.88 97 GLU A CA 1
ATOM 763 C C . GLU A 1 97 ? -2.011 -12.058 6.203 1.00 93.88 97 GLU A C 1
ATOM 765 O O . GLU A 1 97 ? -1.553 -12.959 6.895 1.00 93.88 97 GLU A O 1
ATOM 770 N N . ASN A 1 98 ? -1.598 -10.795 6.330 1.00 92.94 98 ASN A N 1
ATOM 771 C CA . ASN A 1 98 ? -0.495 -10.369 7.188 1.00 92.94 98 ASN A CA 1
ATOM 772 C C . ASN A 1 98 ? -0.943 -9.277 8.169 1.00 92.94 98 ASN A C 1
ATOM 774 O O . ASN A 1 98 ? -1.965 -8.627 7.954 1.00 92.94 98 ASN A O 1
ATOM 778 N N . HIS A 1 99 ? -0.212 -9.109 9.276 1.00 96.19 99 HIS A N 1
ATOM 779 C CA . HIS A 1 99 ? -0.431 -8.042 10.267 1.00 96.19 99 HIS A CA 1
ATOM 780 C C . HIS A 1 99 ? 0.681 -6.984 10.260 1.00 96.19 99 HIS A C 1
ATOM 782 O O . HIS A 1 99 ? 0.721 -6.136 11.145 1.00 96.19 99 HIS A O 1
ATOM 788 N N . GLU A 1 100 ? 1.603 -7.033 9.296 1.00 98.19 100 GLU A N 1
ATOM 789 C CA . GLU A 1 100 ? 2.680 -6.056 9.113 1.00 98.19 100 GLU A CA 1
ATOM 790 C C . GLU A 1 100 ? 2.584 -5.438 7.715 1.00 98.19 100 GLU A C 1
ATOM 792 O O . GLU A 1 100 ? 2.343 -6.141 6.730 1.00 98.19 100 GLU A O 1
ATOM 797 N N . ILE A 1 101 ? 2.763 -4.116 7.637 1.00 98.19 101 ILE A N 1
ATOM 798 C CA . ILE A 1 101 ? 2.914 -3.374 6.386 1.00 98.19 101 ILE A CA 1
ATOM 799 C C . ILE A 1 101 ? 4.219 -2.556 6.384 1.00 98.19 101 ILE A C 1
ATOM 801 O O . ILE A 1 101 ? 4.522 -1.906 7.390 1.00 98.19 101 ILE A O 1
ATOM 805 N N . PRO A 1 102 ? 4.967 -2.520 5.264 1.00 98.06 102 PRO A N 1
ATOM 806 C CA . PRO A 1 102 ? 4.782 -3.354 4.072 1.00 98.06 102 PRO A CA 1
ATOM 807 C C . PRO A 1 102 ? 4.879 -4.852 4.389 1.00 98.06 102 PRO A C 1
ATOM 809 O O . PRO A 1 102 ? 5.562 -5.247 5.326 1.00 98.06 102 PRO A O 1
ATOM 812 N N . ASP A 1 103 ? 4.191 -5.670 3.598 1.00 96.94 103 ASP A N 1
ATOM 813 C CA . ASP A 1 103 ? 4.157 -7.124 3.774 1.00 96.94 103 ASP A CA 1
ATOM 814 C C . ASP A 1 103 ? 5.575 -7.729 3.733 1.00 96.94 103 ASP A C 1
ATOM 816 O O . ASP A 1 103 ? 6.252 -7.581 2.712 1.00 96.94 103 ASP A O 1
ATOM 820 N N . PRO A 1 104 ? 6.041 -8.428 4.782 1.00 95.56 104 PRO A N 1
ATOM 821 C CA . PRO A 1 104 ? 7.428 -8.882 4.881 1.00 95.56 104 PRO A CA 1
ATOM 822 C C . PRO A 1 104 ? 7.820 -9.925 3.822 1.00 95.56 104 PRO A C 1
ATOM 824 O O . PRO A 1 104 ? 9.001 -10.033 3.485 1.00 95.56 104 PRO A O 1
ATOM 827 N N . ASN A 1 105 ? 6.860 -10.662 3.256 1.00 94.81 105 ASN A N 1
ATOM 828 C CA . ASN A 1 105 ? 7.108 -11.647 2.200 1.00 94.81 105 ASN A CA 1
ATOM 829 C C . ASN A 1 105 ? 7.165 -11.011 0.802 1.00 94.81 105 ASN A C 1
ATOM 831 O O . ASN A 1 105 ? 7.548 -11.670 -0.175 1.00 94.81 105 ASN A O 1
ATOM 835 N N . GLY A 1 106 ? 6.824 -9.724 0.699 1.00 94.81 106 GLY A N 1
ATOM 836 C CA . GLY A 1 106 ? 6.918 -8.951 -0.528 1.00 94.81 106 GLY A CA 1
ATOM 837 C C . GLY A 1 106 ? 6.073 -9.549 -1.662 1.00 94.81 106 GLY A C 1
ATOM 838 O O . GLY A 1 106 ? 4.974 -10.046 -1.413 1.00 94.81 106 GLY A O 1
ATOM 839 N N . PRO A 1 107 ? 6.575 -9.553 -2.913 1.00 94.62 107 PRO A N 1
ATOM 840 C CA . PRO A 1 107 ? 5.808 -9.982 -4.090 1.00 94.62 107 PRO A CA 1
ATOM 841 C C . PRO A 1 107 ? 5.215 -11.387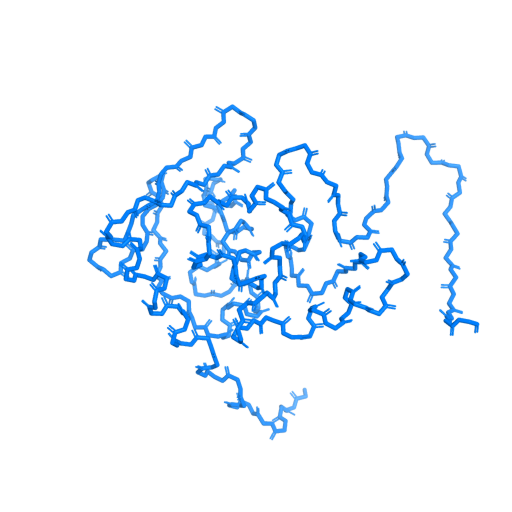 -4.010 1.00 94.62 107 PRO A C 1
ATOM 843 O O . PRO A 1 107 ? 4.250 -11.681 -4.708 1.00 94.62 107 PRO A O 1
ATOM 846 N N . LYS A 1 108 ? 5.766 -12.256 -3.152 1.00 94.19 108 LYS A N 1
ATOM 847 C CA . LYS A 1 108 ? 5.242 -13.609 -2.954 1.00 94.19 108 LYS A CA 1
ATOM 848 C C . LYS A 1 108 ? 3.814 -13.615 -2.425 1.00 94.19 108 LYS A C 1
ATOM 850 O O . LYS A 1 108 ? 3.129 -14.594 -2.690 1.00 94.19 108 LYS A O 1
ATOM 855 N N . ASP A 1 109 ? 3.380 -12.574 -1.715 1.00 96.19 109 ASP A N 1
ATOM 856 C CA . ASP A 1 109 ? 2.055 -12.497 -1.086 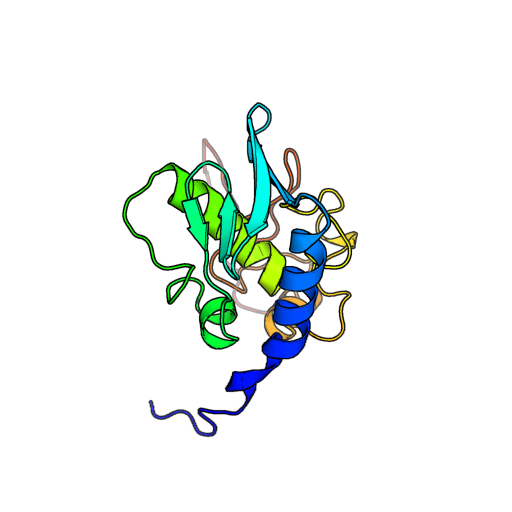1.00 96.19 109 ASP A CA 1
ATOM 857 C C . ASP A 1 109 ? 1.102 -11.501 -1.759 1.00 96.19 109 ASP A C 1
ATOM 859 O O . ASP A 1 109 ? -0.084 -11.451 -1.429 1.00 96.19 109 ASP A O 1
ATOM 863 N N . TYR A 1 110 ? 1.572 -10.756 -2.761 1.00 97.50 110 TYR A N 1
ATOM 864 C CA . TYR A 1 110 ? 0.752 -9.748 -3.427 1.00 97.50 110 TYR A CA 1
ATOM 865 C C . TYR A 1 110 ? -0.348 -10.383 -4.286 1.00 97.50 110 TYR A C 1
ATOM 867 O O . TYR A 1 110 ? -0.146 -11.384 -4.973 1.00 97.50 110 TYR A O 1
ATOM 875 N N . TYR A 1 111 ? -1.525 -9.754 -4.279 1.00 98.06 111 TYR A N 1
ATOM 876 C CA . TYR A 1 111 ? -2.654 -10.059 -5.164 1.00 98.06 111 TYR A CA 1
ATOM 877 C C . TYR A 1 111 ? -3.209 -11.497 -5.059 1.00 98.06 111 TYR A C 1
ATOM 879 O O . TYR A 1 111 ? -3.768 -12.034 -6.030 1.00 98.06 111 TYR A O 1
ATOM 887 N N . LYS A 1 112 ? -3.049 -12.131 -3.888 1.00 97.50 112 LYS A N 1
ATOM 888 C CA . LYS A 1 112 ? -3.563 -13.480 -3.588 1.00 97.50 112 LYS A CA 1
ATOM 889 C C . LYS A 1 112 ? -5.040 -13.506 -3.201 1.00 97.50 112 LYS A C 1
ATOM 891 O O . LYS A 1 112 ? -5.725 -14.481 -3.502 1.00 97.50 112 LYS A O 1
ATOM 896 N N . HIS A 1 113 ? -5.538 -12.453 -2.556 1.00 98.25 113 HIS A N 1
ATOM 897 C CA . HIS A 1 113 ? -6.947 -12.362 -2.185 1.00 98.25 113 HIS A CA 1
ATOM 898 C C . HIS A 1 113 ? -7.828 -12.128 -3.430 1.00 98.25 113 HIS A C 1
ATOM 900 O O . HIS A 1 113 ? -7.424 -11.449 -4.374 1.00 98.25 113 HIS A O 1
ATOM 906 N N . GLY A 1 114 ? -9.053 -12.673 -3.438 1.00 97.44 114 GLY A N 1
ATOM 907 C CA . GLY A 1 114 ? -9.960 -12.583 -4.596 1.00 97.44 114 GLY A CA 1
ATOM 908 C C 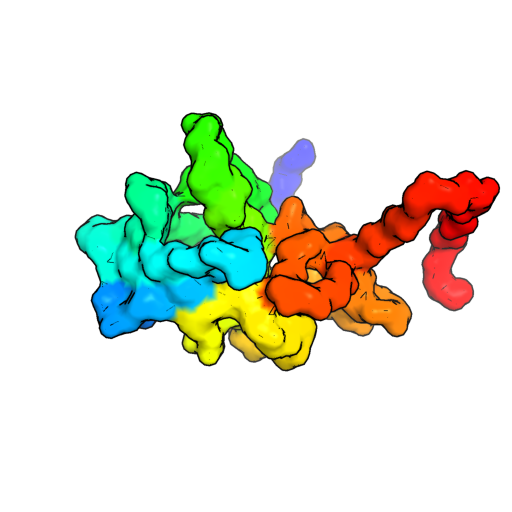. GLY A 1 114 ? -10.381 -11.149 -4.949 1.00 97.44 114 GLY A C 1
ATOM 909 O O . GLY A 1 114 ? -10.512 -10.805 -6.123 1.00 97.44 114 GLY A O 1
ATOM 910 N N . VAL A 1 115 ? -10.529 -10.300 -3.928 1.00 98.19 115 VAL A N 1
ATOM 911 C CA . VAL A 1 115 ? -10.662 -8.842 -4.070 1.00 98.19 115 VAL A CA 1
ATOM 912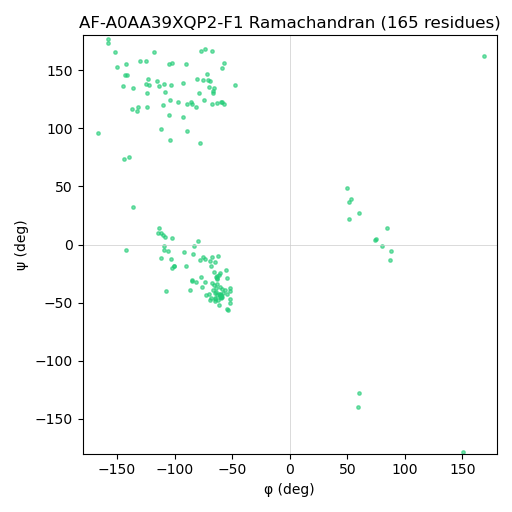 C C . VAL A 1 115 ? -9.276 -8.216 -3.967 1.00 98.19 115 VAL A C 1
ATOM 914 O O . VAL A 1 115 ? -8.678 -8.225 -2.891 1.00 98.19 115 VAL A O 1
ATOM 917 N N . THR A 1 116 ? -8.778 -7.702 -5.089 1.00 98.62 116 THR A N 1
ATOM 918 C CA . THR A 1 116 ? -7.455 -7.076 -5.223 1.00 98.62 116 THR A CA 1
ATOM 919 C C . THR A 1 116 ? -7.404 -6.133 -6.432 1.00 98.62 116 THR A C 1
ATOM 921 O O . THR A 1 116 ? -8.352 -6.103 -7.225 1.00 98.62 116 THR A O 1
ATOM 924 N N . ASN A 1 117 ? -6.316 -5.380 -6.618 1.00 98.44 117 ASN A N 1
ATOM 925 C CA . ASN A 1 117 ? -6.130 -4.570 -7.820 1.00 98.44 117 ASN A CA 1
ATOM 926 C C . ASN A 1 117 ? -5.679 -5.484 -8.972 1.00 98.44 117 ASN A C 1
ATOM 928 O O . ASN A 1 117 ? -4.488 -5.689 -9.209 1.00 98.44 117 ASN A O 1
ATOM 932 N N . HIS A 1 118 ? -6.650 -6.068 -9.681 1.00 97.94 118 HIS A N 1
ATOM 933 C CA . HIS A 1 118 ? -6.371 -6.992 -10.786 1.00 97.94 118 HIS A CA 1
ATOM 934 C C . HIS A 1 118 ? -5.652 -6.324 -11.957 1.00 97.94 118 HIS A C 1
ATOM 936 O O . HIS A 1 118 ? -4.887 -6.996 -12.640 1.00 97.94 118 HIS A O 1
ATOM 942 N N . TYR A 1 119 ? -5.834 -5.016 -12.168 1.00 97.25 119 TYR A N 1
ATOM 943 C CA . TYR A 1 119 ? -5.058 -4.284 -13.170 1.00 97.25 119 TYR A CA 1
ATOM 944 C C . TYR A 1 119 ? -3.564 -4.337 -12.833 1.00 97.25 119 TYR A C 1
ATOM 946 O O . TYR A 1 119 ? -2.773 -4.791 -13.657 1.00 97.25 119 TYR A O 1
ATOM 954 N N . ALA A 1 120 ? -3.189 -3.980 -11.601 1.00 97.94 120 ALA A N 1
ATOM 955 C CA . ALA A 1 120 ? -1.797 -4.043 -11.161 1.00 97.94 120 ALA A CA 1
ATOM 956 C C . ALA A 1 120 ? -1.241 -5.471 -11.222 1.00 97.94 120 ALA A C 1
ATOM 958 O O . ALA A 1 120 ? -0.169 -5.693 -11.783 1.00 97.94 120 ALA A O 1
ATOM 959 N N . LYS A 1 121 ? -2.012 -6.460 -10.749 1.00 97.94 121 LYS A N 1
ATOM 960 C CA . LYS A 1 121 ? -1.659 -7.884 -10.858 1.00 97.94 121 LYS A CA 1
ATOM 961 C C . LYS A 1 121 ? -1.310 -8.292 -12.293 1.00 97.94 121 LYS A C 1
ATOM 963 O O . LYS A 1 121 ? -0.314 -8.979 -12.505 1.00 97.94 121 LYS A O 1
ATOM 968 N N . ILE A 1 122 ? -2.134 -7.896 -13.265 1.00 97.31 122 ILE A N 1
ATOM 969 C CA . ILE A 1 122 ? -1.929 -8.231 -14.679 1.00 97.31 122 ILE A CA 1
ATOM 970 C C . ILE A 1 122 ? -0.696 -7.512 -15.224 1.00 97.31 122 ILE A C 1
ATOM 972 O O . ILE A 1 122 ? 0.132 -8.168 -15.846 1.00 97.31 122 ILE A O 1
ATOM 976 N N . VAL A 1 123 ? -0.537 -6.211 -14.954 1.00 95.19 123 VAL A N 1
ATOM 977 C CA . VAL A 1 123 ? 0.639 -5.441 -15.392 1.00 95.19 123 VAL A CA 1
ATOM 978 C C . VAL A 1 123 ? 1.924 -6.135 -14.942 1.00 95.19 123 VAL A C 1
ATOM 980 O O . VAL A 1 123 ? 2.714 -6.535 -15.796 1.00 95.19 123 VAL A O 1
ATOM 983 N N . HIS A 1 124 ? 2.084 -6.396 -13.642 1.00 96.38 124 HIS A N 1
ATOM 984 C CA . HIS A 1 124 ? 3.255 -7.113 -13.122 1.00 96.38 124 HIS A CA 1
ATOM 985 C C . HIS A 1 124 ? 3.398 -8.526 -13.699 1.00 96.38 124 HIS A C 1
ATOM 987 O O . HIS A 1 124 ? 4.505 -8.979 -13.951 1.00 96.38 124 HIS A O 1
ATOM 993 N N . GLY A 1 125 ? 2.295 -9.241 -13.937 1.00 95.50 125 GLY A N 1
ATOM 994 C CA . GLY A 1 125 ? 2.334 -10.578 -14.537 1.00 95.50 125 GLY A CA 1
ATOM 995 C C . GLY A 1 125 ? 2.768 -10.599 -16.007 1.00 95.50 125 GLY A C 1
ATOM 996 O O . GLY A 1 125 ? 3.140 -11.657 -16.512 1.00 95.50 125 GLY A O 1
ATOM 997 N N . THR A 1 126 ? 2.708 -9.458 -16.698 1.00 93.00 126 THR A N 1
ATOM 998 C CA . THR A 1 126 ? 3.067 -9.335 -18.121 1.00 93.00 126 THR A CA 1
ATOM 999 C C . THR A 1 126 ? 4.458 -8.757 -18.363 1.00 93.00 126 THR A C 1
ATOM 1001 O O . THR A 1 126 ? 4.998 -8.933 -19.456 1.00 93.00 126 THR A O 1
ATOM 1004 N N . THR A 1 127 ? 5.061 -8.090 -17.378 1.00 90.62 127 THR A N 1
ATOM 1005 C CA . THR A 1 127 ? 6.425 -7.570 -17.502 1.00 90.62 127 THR A CA 1
ATOM 1006 C C . THR A 1 127 ? 7.457 -8.671 -17.263 1.00 90.62 127 THR A C 1
ATOM 1008 O O . THR A 1 127 ? 7.282 -9.557 -16.428 1.00 90.62 127 THR A O 1
ATOM 1011 N N . SER A 1 128 ? 8.561 -8.641 -18.016 1.00 89.12 128 SER A N 1
ATOM 1012 C CA . SER A 1 128 ? 9.562 -9.720 -18.016 1.00 89.12 128 SER A CA 1
ATOM 1013 C C . SER A 1 128 ? 10.265 -9.923 -16.673 1.00 89.12 128 SER A C 1
ATOM 1015 O O . SER A 1 128 ? 10.741 -11.019 -16.389 1.00 89.12 128 SER A O 1
ATOM 1017 N N . ASP A 1 129 ? 10.365 -8.873 -15.863 1.00 90.12 129 ASP A N 1
ATOM 1018 C CA . ASP A 1 129 ? 11.000 -8.889 -14.545 1.00 90.12 129 ASP A CA 1
ATOM 1019 C C . ASP A 1 129 ? 9.990 -8.785 -13.390 1.00 90.12 129 ASP A C 1
ATOM 1021 O O . ASP A 1 129 ? 10.393 -8.686 -12.229 1.00 90.12 129 ASP A O 1
ATOM 1025 N N . GLY A 1 130 ? 8.688 -8.823 -13.696 1.00 92.50 130 GLY A N 1
ATOM 1026 C CA . GLY A 1 130 ? 7.613 -8.702 -12.716 1.00 92.50 130 GLY A CA 1
ATOM 1027 C C . GLY A 1 130 ? 7.402 -7.288 -12.168 1.00 92.50 130 GLY A C 1
ATOM 1028 O O . GLY A 1 130 ? 6.586 -7.104 -11.264 1.00 92.50 130 GLY A O 1
ATOM 1029 N N . LYS A 1 131 ? 8.134 -6.283 -12.663 1.00 94.12 131 LYS A N 1
ATOM 1030 C CA . LYS A 1 131 ? 8.083 -4.909 -12.152 1.00 94.12 131 LYS A CA 1
ATOM 1031 C C . LYS A 1 131 ? 7.259 -3.997 -13.045 1.00 94.12 131 LYS A C 1
ATOM 1033 O O . LYS A 1 131 ? 7.101 -4.253 -14.233 1.00 94.12 131 LYS A O 1
ATOM 1038 N N . GLY A 1 132 ? 6.743 -2.918 -12.479 1.00 92.50 132 GLY A N 1
ATOM 1039 C CA . GLY A 1 132 ? 5.991 -1.903 -13.203 1.00 92.50 132 GLY A CA 1
ATOM 1040 C C . GLY A 1 132 ? 5.301 -0.945 -12.245 1.00 92.50 132 GLY A C 1
ATOM 1041 O O . GLY A 1 132 ? 5.149 -1.248 -11.068 1.00 92.50 132 GLY A O 1
ATOM 1042 N N . TYR A 1 133 ? 4.890 0.213 -12.752 1.00 96.31 133 TYR A N 1
ATOM 1043 C CA . TYR A 1 133 ? 4.233 1.239 -11.948 1.00 96.31 133 TYR A CA 1
ATOM 1044 C C . TYR A 1 133 ? 2.731 1.241 -12.244 1.00 96.31 133 TYR A C 1
ATOM 1046 O O . TYR A 1 133 ? 2.276 1.907 -13.177 1.00 96.31 133 TYR A O 1
ATOM 1054 N N . ALA A 1 134 ? 1.954 0.458 -11.492 1.00 96.75 134 ALA A N 1
ATOM 1055 C CA . ALA A 1 134 ? 0.529 0.269 -11.767 1.00 9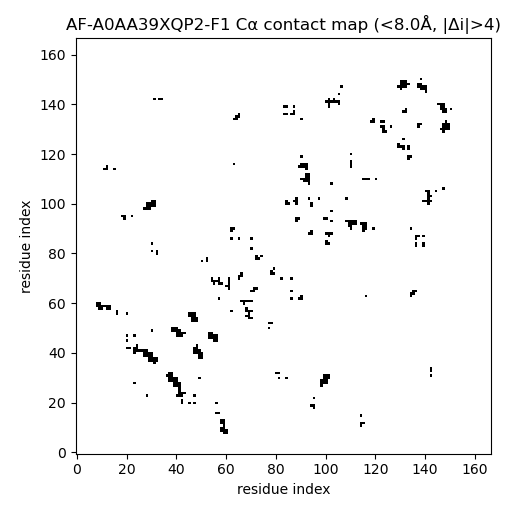6.75 134 ALA A CA 1
ATOM 1056 C C . ALA A 1 134 ? -0.411 1.048 -10.828 1.00 96.75 134 ALA A C 1
ATOM 1058 O O . ALA A 1 134 ? -1.603 1.167 -11.120 1.00 96.75 134 ALA A O 1
ATOM 1059 N N . PHE A 1 135 ? 0.104 1.593 -9.724 1.00 97.88 135 PHE A N 1
ATOM 1060 C CA . PHE A 1 135 ? -0.608 2.496 -8.812 1.00 97.88 135 PHE A CA 1
ATOM 1061 C C . PHE A 1 135 ? 0.375 3.446 -8.106 1.00 97.88 135 PHE A C 1
ATOM 1063 O O . PHE A 1 135 ? 1.578 3.216 -8.124 1.00 97.88 135 PHE A O 1
ATOM 1070 N N . ALA A 1 136 ? -0.124 4.516 -7.476 1.00 96.88 136 ALA A N 1
ATOM 1071 C CA . ALA A 1 136 ? 0.673 5.670 -7.025 1.00 96.88 136 ALA A CA 1
ATOM 1072 C C . ALA A 1 136 ? 1.762 5.388 -5.970 1.00 96.88 136 ALA A C 1
ATOM 1074 O O . ALA A 1 136 ? 2.536 6.283 -5.655 1.00 96.88 136 ALA A O 1
ATOM 1075 N N . TYR A 1 137 ? 1.782 4.191 -5.386 1.00 97.56 137 TYR A N 1
ATOM 1076 C CA . TYR A 1 137 ? 2.715 3.807 -4.325 1.00 97.56 137 TYR A CA 1
ATOM 1077 C C . TYR A 1 137 ? 3.287 2.399 -4.558 1.00 97.56 137 TYR A C 1
ATOM 1079 O O . TYR A 1 137 ? 3.514 1.638 -3.615 1.00 97.56 137 TYR A O 1
ATOM 1087 N N . ASP A 1 138 ? 3.460 2.011 -5.826 1.00 97.06 138 ASP A N 1
ATOM 1088 C CA . ASP A 1 138 ? 4.013 0.702 -6.211 1.00 97.06 138 ASP A CA 1
ATOM 1089 C C . ASP A 1 138 ? 5.512 0.555 -5.882 1.00 97.06 138 ASP A C 1
ATOM 1091 O O . ASP A 1 138 ? 6.069 -0.542 -5.832 1.00 97.06 138 ASP A O 1
ATOM 1095 N N . ASP A 1 139 ? 6.167 1.672 -5.590 1.00 96.06 139 ASP A N 1
ATOM 1096 C CA . ASP A 1 139 ? 7.535 1.778 -5.088 1.00 96.06 139 ASP A CA 1
ATOM 1097 C C . ASP A 1 139 ? 7.670 1.404 -3.605 1.00 96.06 139 ASP A C 1
ATOM 1099 O O . ASP A 1 139 ? 8.782 1.202 -3.118 1.00 96.06 139 ASP A O 1
ATOM 1103 N N . VAL A 1 140 ? 6.561 1.241 -2.874 1.00 97.50 140 VAL A N 1
ATOM 1104 C CA . VAL A 1 140 ? 6.604 0.724 -1.502 1.00 97.50 140 VAL A CA 1
ATOM 1105 C C . VAL A 1 140 ? 7.138 -0.701 -1.517 1.00 97.50 140 VAL A C 1
ATOM 1107 O O . VAL A 1 140 ? 6.540 -1.602 -2.107 1.00 97.50 140 VAL A O 1
ATOM 1110 N N . THR A 1 141 ? 8.224 -0.945 -0.794 1.00 94.62 141 THR A N 1
ATOM 1111 C CA . THR A 1 141 ? 8.791 -2.284 -0.620 1.00 94.62 141 THR A CA 1
ATOM 1112 C C . THR A 1 141 ? 9.041 -2.594 0.844 1.00 94.62 141 THR A C 1
ATOM 1114 O O . THR A 1 141 ? 9.232 -1.673 1.640 1.00 94.62 141 THR A O 1
ATOM 1117 N N . PRO A 1 142 ? 9.115 -3.880 1.221 1.00 94.75 142 PRO A N 1
ATOM 1118 C CA . PRO A 1 142 ? 9.548 -4.268 2.559 1.00 94.75 142 PRO A CA 1
ATOM 1119 C C . PRO A 1 142 ? 10.944 -3.717 2.858 1.00 94.75 142 PRO A C 1
ATOM 1121 O O . PRO A 1 142 ? 11.727 -3.455 1.942 1.00 94.75 142 PRO A O 1
ATOM 1124 N N . ILE A 1 143 ? 11.278 -3.562 4.138 1.00 91.88 143 ILE A N 1
ATOM 1125 C CA . ILE A 1 143 ? 12.612 -3.105 4.546 1.00 91.88 143 ILE A CA 1
ATOM 1126 C C . ILE A 1 143 ? 13.674 -4.088 4.036 1.00 91.88 143 ILE A C 1
ATOM 1128 O O . ILE A 1 143 ? 13.622 -5.275 4.347 1.00 91.88 143 ILE A O 1
ATOM 1132 N N . GLY A 1 144 ? 14.631 -3.593 3.244 1.00 89.81 144 GLY A N 1
ATOM 1133 C CA . GLY A 1 144 ? 15.640 -4.427 2.574 1.00 89.81 144 GLY A CA 1
ATOM 1134 C C . GLY A 1 144 ? 15.113 -5.222 1.369 1.00 89.81 144 GLY A C 1
ATOM 1135 O O . GLY A 1 144 ? 15.846 -6.025 0.793 1.00 89.81 144 GLY A O 1
ATOM 1136 N N . GLY A 1 145 ? 13.852 -5.013 0.986 1.00 90.00 145 GLY A N 1
ATOM 1137 C CA . GLY A 1 145 ? 13.223 -5.602 -0.189 1.00 90.00 145 GLY A CA 1
ATOM 1138 C C . GLY A 1 145 ? 13.699 -4.976 -1.500 1.00 90.00 145 GLY A C 1
ATOM 1139 O O . GLY A 1 145 ? 14.363 -3.942 -1.529 1.00 90.00 145 GLY A O 1
ATOM 1140 N N . LYS A 1 146 ? 13.351 -5.631 -2.611 1.00 90.50 146 LYS A N 1
ATOM 1141 C CA . LYS A 1 146 ? 13.658 -5.151 -3.965 1.00 90.50 146 LYS A CA 1
ATOM 1142 C C . LYS A 1 146 ? 12.502 -4.325 -4.515 1.00 90.50 146 LYS A C 1
ATOM 1144 O O . LYS A 1 146 ? 11.355 -4.754 -4.387 1.00 90.50 146 LYS A O 1
ATOM 1149 N N . ASP A 1 147 ? 12.830 -3.229 -5.199 1.00 92.56 147 ASP A N 1
ATOM 1150 C CA . ASP A 1 147 ? 11.873 -2.402 -5.948 1.00 92.56 147 ASP A CA 1
ATOM 1151 C C . ASP A 1 147 ? 10.946 -3.242 -6.841 1.00 92.56 147 ASP A C 1
ATOM 1153 O O . ASP A 1 147 ? 11.405 -4.178 -7.507 1.00 92.56 147 ASP A O 1
ATOM 1157 N N . GLN A 1 148 ? 9.660 -2.884 -6.838 1.00 93.88 148 GLN A N 1
ATOM 1158 C CA . GLN A 1 148 ? 8.617 -3.465 -7.691 1.00 93.88 148 GLN A CA 1
ATOM 1159 C C . GLN A 1 148 ? 8.083 -2.481 -8.734 1.00 93.88 148 GLN A C 1
ATOM 1161 O O . GLN A 1 148 ? 7.412 -2.905 -9.669 1.00 93.88 148 GLN A O 1
ATOM 1166 N N . SER A 1 149 ? 8.415 -1.195 -8.609 1.00 94.38 149 SER A N 1
ATOM 1167 C CA . SER A 1 149 ? 7.889 -0.131 -9.463 1.00 94.38 149 SER A CA 1
ATOM 1168 C C . SER A 1 149 ? 8.543 -0.066 -10.848 1.00 94.38 149 SER A C 1
ATOM 1170 O O . SER A 1 149 ? 8.033 0.590 -11.754 1.00 94.38 149 SER A O 1
ATOM 1172 N N . GLY A 1 150 ? 9.671 -0.760 -11.031 1.00 91.44 150 GLY A N 1
ATOM 1173 C CA . GLY A 1 150 ? 10.466 -0.712 -12.260 1.00 91.44 150 GLY A CA 1
ATOM 1174 C C . GLY A 1 150 ? 11.438 0.467 -12.280 1.00 91.44 150 GLY A C 1
ATOM 1175 O O . GLY A 1 150 ? 11.988 0.799 -13.329 1.00 91.44 150 GLY A O 1
ATOM 1176 N N . MET A 1 151 ? 11.665 1.104 -11.128 1.00 92.25 151 MET A N 1
ATOM 1177 C CA . MET A 1 151 ? 12.586 2.221 -11.004 1.00 92.25 151 MET A CA 1
ATOM 1178 C C . MET A 1 151 ? 14.027 1.754 -11.233 1.00 92.25 151 MET A C 1
ATOM 1180 O O . MET A 1 151 ? 14.524 0.820 -10.598 1.00 92.25 151 MET A O 1
ATOM 1184 N N . VAL A 1 152 ? 14.734 2.483 -12.094 1.00 91.81 152 VAL A N 1
ATOM 1185 C CA . VAL A 1 152 ? 16.187 2.397 -12.252 1.00 91.81 152 VAL A CA 1
ATOM 1186 C C . VAL A 1 152 ? 16.832 3.665 -11.701 1.00 91.81 152 VAL A C 1
ATOM 1188 O O . VAL A 1 152 ? 16.334 4.768 -11.910 1.00 91.81 152 VAL A O 1
ATOM 1191 N N . GLN A 1 153 ? 17.944 3.513 -10.985 1.00 92.69 153 GLN A N 1
ATOM 1192 C CA . GLN A 1 153 ? 18.709 4.632 -10.433 1.00 92.69 153 GLN A CA 1
ATOM 1193 C C . GLN A 1 153 ? 20.211 4.339 -10.488 1.00 92.69 153 GLN A C 1
ATOM 1195 O O . GLN A 1 153 ? 20.635 3.196 -10.322 1.00 92.69 153 GLN A O 1
ATOM 1200 N N . SER A 1 154 ? 21.020 5.376 -10.705 1.00 94.06 154 SER A N 1
ATOM 1201 C CA . SER A 1 154 ? 22.483 5.317 -10.629 1.00 94.06 154 SER A CA 1
ATOM 1202 C C . SER A 1 154 ? 23.020 6.629 -10.063 1.00 94.06 154 SER A C 1
ATOM 1204 O O . SER A 1 154 ? 22.583 7.700 -10.474 1.00 94.06 154 SER A O 1
ATOM 1206 N N . GLY A 1 155 ? 23.992 6.553 -9.149 1.00 96.81 155 GLY A N 1
ATOM 1207 C CA . GLY A 1 155 ? 24.683 7.737 -8.620 1.00 96.81 155 GLY A CA 1
ATOM 1208 C C . GLY A 1 155 ? 25.677 8.370 -9.603 1.00 96.81 155 GLY A C 1
ATOM 1209 O O . GLY A 1 155 ? 26.151 9.477 -9.362 1.00 96.81 155 GLY A O 1
ATOM 1210 N N . LYS A 1 156 ? 26.008 7.671 -10.697 1.00 96.75 156 LYS A N 1
ATOM 1211 C CA . LYS A 1 156 ? 26.875 8.133 -11.793 1.00 96.75 156 LYS A CA 1
ATOM 1212 C C . LYS A 1 156 ? 26.337 7.579 -13.123 1.00 96.75 156 LYS A C 1
ATOM 1214 O O . LYS A 1 156 ? 26.867 6.590 -13.623 1.00 96.75 156 LYS A O 1
ATOM 1219 N N . PRO A 1 157 ? 25.217 8.103 -13.644 1.00 96.12 157 PRO A N 1
ATOM 1220 C CA . PRO A 1 157 ? 24.624 7.586 -14.872 1.00 96.12 157 PRO A CA 1
ATOM 1221 C C . PRO A 1 157 ? 25.503 7.917 -16.088 1.00 96.12 157 PRO A C 1
ATOM 1223 O O . PRO A 1 157 ? 25.956 9.048 -16.229 1.00 96.12 157 PRO A O 1
ATOM 1226 N N . GLU A 1 158 ? 25.706 6.943 -16.977 1.00 97.06 158 GLU A N 1
ATOM 1227 C CA . GLU A 1 158 ? 26.410 7.139 -18.258 1.00 97.06 158 GLU A CA 1
ATOM 1228 C C . GLU A 1 158 ? 25.444 7.105 -19.450 1.00 97.06 158 GLU A C 1
ATOM 1230 O O . GLU A 1 158 ? 25.561 7.905 -20.374 1.00 97.06 158 GLU A O 1
ATOM 1235 N N . SER A 1 159 ? 24.457 6.202 -19.425 1.00 96.50 159 SER A N 1
ATOM 1236 C CA . SER A 1 159 ? 23.416 6.102 -20.450 1.00 96.50 159 SER A CA 1
ATOM 1237 C C . SER A 1 159 ? 22.098 5.574 -19.876 1.00 96.50 159 SER A C 1
ATOM 1239 O O . SER A 1 159 ? 22.083 4.830 -18.894 1.00 96.50 159 SER A O 1
ATOM 1241 N N . LEU A 1 160 ? 20.985 5.959 -20.506 1.00 95.75 160 LEU A N 1
ATOM 1242 C CA . LEU A 1 160 ? 19.660 5.375 -20.304 1.00 95.75 160 LEU A CA 1
ATOM 1243 C C . LEU A 1 160 ? 19.155 4.898 -21.664 1.00 95.75 160 LEU A C 1
ATOM 1245 O O . LEU A 1 160 ? 18.973 5.704 -22.574 1.00 95.75 160 LEU A O 1
ATOM 1249 N N . THR A 1 161 ? 18.923 3.594 -21.799 1.00 94.44 161 THR A N 1
ATOM 1250 C CA . THR A 1 161 ? 18.331 3.024 -23.013 1.00 94.44 161 THR A CA 1
ATOM 1251 C C . THR A 1 161 ? 16.836 2.846 -22.809 1.00 94.44 161 THR A C 1
ATOM 1253 O O . THR A 1 161 ? 16.414 2.137 -21.898 1.00 94.44 161 THR A O 1
ATOM 1256 N N . VAL A 1 162 ? 16.037 3.464 -23.678 1.00 93.25 162 VAL A N 1
ATOM 1257 C CA . VAL A 1 162 ? 14.583 3.279 -23.725 1.00 93.25 162 VAL A CA 1
ATOM 1258 C C . VAL A 1 162 ? 14.248 2.511 -24.994 1.00 93.25 162 VAL A C 1
ATOM 1260 O O . VAL A 1 162 ? 14.551 2.964 -26.094 1.00 93.25 162 VAL A O 1
ATOM 1263 N N . THR A 1 163 ? 13.628 1.344 -24.838 1.00 89.62 163 THR A N 1
ATOM 1264 C CA . THR A 1 163 ? 13.153 0.522 -25.959 1.00 89.62 163 THR A CA 1
ATOM 1265 C C . THR A 1 163 ? 11.632 0.583 -26.004 1.00 89.62 163 THR A C 1
ATOM 1267 O O . THR A 1 163 ? 10.980 0.388 -24.982 1.00 89.62 163 THR A O 1
ATOM 1270 N N . VAL A 1 164 ? 11.064 0.851 -27.180 1.00 89.88 164 VAL A N 1
ATOM 1271 C CA . VAL A 1 164 ? 9.612 0.860 -27.405 1.00 89.88 164 VAL A CA 1
ATOM 1272 C C . VAL A 1 164 ? 9.241 -0.412 -28.170 1.00 89.88 164 VAL A C 1
ATOM 1274 O O . VAL A 1 164 ? 9.630 -0.554 -29.326 1.00 89.88 164 VAL A O 1
ATOM 1277 N N . GLY A 1 165 ? 8.527 -1.346 -27.532 1.00 83.62 165 GLY A N 1
ATOM 1278 C CA . GLY A 1 165 ? 8.148 -2.640 -28.124 1.00 83.62 165 GLY A CA 1
ATOM 1279 C C . GLY A 1 165 ? 7.987 -3.776 -27.099 1.00 83.62 165 GLY A C 1
ATOM 1280 O O . GLY A 1 165 ? 8.139 -3.551 -25.899 1.00 83.62 165 GLY A O 1
ATOM 1281 N N . GLY A 1 166 ? 7.665 -4.990 -27.575 1.00 65.50 166 GLY A N 1
ATOM 1282 C CA . GLY A 1 166 ? 7.435 -6.200 -26.771 1.00 65.50 166 GLY A CA 1
ATOM 1283 C C . GLY A 1 166 ? 7.411 -7.464 -27.645 1.00 65.50 166 GLY A C 1
ATOM 1284 O O . GLY A 1 166 ? 6.366 -7.812 -28.191 1.00 65.50 166 GLY A O 1
ATOM 1285 N N . LYS A 1 167 ? 8.581 -8.120 -27.703 1.00 52.28 167 LYS A N 1
ATOM 1286 C CA . LYS A 1 167 ? 9.178 -8.918 -28.796 1.00 52.28 167 LYS A CA 1
ATOM 1287 C C . LYS A 1 167 ? 9.521 -8.127 -30.055 1.00 52.28 167 LYS A C 1
ATOM 1289 O O . LYS A 1 167 ? 8.598 -7.648 -30.741 1.00 52.28 167 LYS A O 1
#

Solvent-accessible surface area (backbone atoms only — not comparable to full-atom values): 9975 Å² total; per-residue (Å²): 134,86,69,95,61,84,61,81,53,54,66,65,39,48,68,60,49,52,50,40,51,56,51,24,52,78,44,67,34,38,41,51,74,50,100,89,41,72,38,57,24,38,34,54,98,80,28,40,36,42,81,92,41,77,29,54,80,62,50,28,60,26,53,71,66,54,50,40,77,54,40,40,86,82,83,50,69,69,53,65,60,45,42,45,42,54,41,36,33,55,39,28,30,33,61,80,85,40,54,45,32,45,46,83,70,41,79,83,51,49,52,70,42,94,68,42,42,60,67,39,50,48,52,23,72,68,34,95,83,50,32,40,70,68,52,101,32,37,64,67,50,24,90,94,51,71,79,38,26,62,82,82,85,66,99,76,76,88,80,84,89,86,83,91,85,83,132

Radius of gyration: 16.83 Å; Cα contacts (8 Å, |Δi|>4): 242; chains: 1; bounding box: 47×32×46 Å

Mean predicted aligned error: 3.91 Å

Secondary structure (DSSP, 8-state):
---S-TTTTTTTTHHHHHHHHHHHHHSPEEEEEETTEEEEEEEETTEEEETTEEEPPPPHHHHHHSSSGGGS--S-HHHHHHHHHHHHHHHTT-TTT-SEES-TTGGGTTT-SSSS-HHHHHHHHHSTTS----STTTT---TTPPPSS-----SS-----------

Organism: NCBI:txid869390

Nearest PDB structures (foldseek):
  7vtm-assembly1_A  TM=9.367E-01  e=4.768E-13  Streptomyces pratensis
  7vtk-assembly1_A  TM=9.316E-01  e=5.740E-13  Streptomyces pratensis
  3gd9-assembly1_A  TM=9.017E-01  e=1.834E-11  Streptomyces matensis

Sequence (167 aa):
MSSLHPKLFAEYYDQYVNKVWQKYQNEPLLVKINPSTTLKGHVENGVLKIGGETFGKPSSKNIFDNNTGPFQNQGSPQRLAIIPLLCAAFNRSTLLENHEIPDPNGPKDYYKHGVTNHYAKIVHGTTSDGKGYAFAYDDVTPIGGKDQSGMVQSGKPESLTVTVGGK